Protein AF-A0A966EN50-F1 (afdb_monomer_lite)

Foldseek 3Di:
DDPVVVVCVVCVVLVVQLVVLLVVLVCCVPPVVNNVVSVCSNPPSVVVSVVVVVVVVVVPPPPPVVVVD

Structure (mmCIF, N/CA/C/O backbone):
data_AF-A0A966EN50-F1
#
_entry.id   AF-A0A966EN50-F1
#
loop_
_atom_site.group_PDB
_atom_site.id
_atom_site.type_symbol
_atom_site.label_atom_id
_atom_site.label_alt_id
_atom_site.label_comp_id
_atom_site.label_asym_id
_atom_site.label_entity_id
_atom_site.label_seq_id
_atom_site.pdbx_PDB_ins_code
_atom_site.Cartn_x
_atom_site.Cartn_y
_atom_site.Cartn_z
_atom_site.occupancy
_atom_site.B_iso_or_equiv
_atom_site.auth_seq_id
_atom_site.auth_comp_id
_atom_site.auth_asym_id
_atom_site.auth_atom_id
_atom_site.pdbx_PDB_model_num
ATOM 1 N N . MET A 1 1 ? -32.001 5.069 5.059 1.00 58.34 1 MET A N 1
ATOM 2 C CA . MET A 1 1 ? -30.733 4.507 4.535 1.00 58.34 1 MET A CA 1
ATOM 3 C C . MET A 1 1 ? -30.478 3.173 5.226 1.00 58.34 1 MET A C 1
ATOM 5 O O . MET A 1 1 ? -30.690 3.129 6.433 1.00 58.34 1 MET A O 1
ATOM 9 N N . PRO A 1 2 ? -30.097 2.097 4.514 1.00 60.81 2 PRO A N 1
ATOM 10 C CA . PRO A 1 2 ? -29.923 0.778 5.124 1.00 60.81 2 PRO A CA 1
ATOM 11 C C . PRO A 1 2 ? -28.806 0.806 6.189 1.00 60.81 2 PRO A C 1
ATOM 13 O O . PRO A 1 2 ? -27.731 1.341 5.907 1.00 60.81 2 PRO A O 1
ATOM 16 N N . PRO A 1 3 ? -29.015 0.235 7.390 1.00 60.31 3 PRO A N 1
ATOM 17 C CA . PRO A 1 3 ? -28.084 0.331 8.527 1.00 60.31 3 PRO A CA 1
ATOM 18 C C . PRO A 1 3 ? -26.710 -0.310 8.262 1.00 60.31 3 PRO A C 1
ATOM 20 O O . PRO A 1 3 ? -25.706 0.118 8.823 1.00 60.31 3 PRO A O 1
ATOM 23 N N . ILE A 1 4 ? -26.655 -1.271 7.339 1.00 60.47 4 ILE A N 1
ATOM 24 C CA . ILE A 1 4 ? -25.448 -1.991 6.900 1.00 60.47 4 ILE A CA 1
ATOM 25 C C . ILE A 1 4 ? -24.397 -1.064 6.271 1.00 60.47 4 ILE A C 1
ATOM 27 O O . ILE A 1 4 ? -23.202 -1.254 6.473 1.00 60.47 4 ILE A O 1
ATOM 31 N N . LEU A 1 5 ? -24.825 -0.020 5.550 1.00 56.78 5 LEU A N 1
ATOM 32 C CA . LEU A 1 5 ? -23.905 0.908 4.883 1.00 56.78 5 LEU A CA 1
ATOM 33 C C . LEU A 1 5 ? -23.126 1.776 5.880 1.00 56.78 5 LEU A C 1
ATOM 35 O O . LEU A 1 5 ? -21.997 2.155 5.588 1.00 56.78 5 LEU A O 1
ATOM 39 N N . ARG A 1 6 ? -23.679 2.052 7.070 1.00 56.97 6 ARG A N 1
ATOM 40 C CA . ARG A 1 6 ? -23.054 2.926 8.080 1.00 56.97 6 ARG A CA 1
ATOM 41 C C . ARG A 1 6 ? -21.820 2.296 8.737 1.00 56.97 6 ARG A C 1
ATOM 43 O O . ARG A 1 6 ? -20.913 3.022 9.123 1.00 56.97 6 ARG A O 1
ATOM 50 N N . ALA A 1 7 ? -21.777 0.965 8.821 1.00 57.16 7 ALA A N 1
ATOM 51 C CA . ALA A 1 7 ? -20.664 0.215 9.407 1.00 57.16 7 ALA A CA 1
ATOM 52 C C . ALA A 1 7 ? -19.465 0.059 8.450 1.00 57.16 7 ALA A C 1
ATOM 54 O O . ALA A 1 7 ? -18.325 -0.041 8.897 1.00 57.16 7 ALA A O 1
ATOM 55 N N . VAL A 1 8 ? -19.710 0.073 7.133 1.00 56.66 8 VAL A N 1
ATOM 56 C CA . VAL A 1 8 ? -18.669 -0.099 6.100 1.00 56.66 8 VAL A CA 1
ATOM 57 C C . VAL A 1 8 ? -18.007 1.235 5.720 1.00 56.66 8 VAL A C 1
ATOM 59 O O . VAL A 1 8 ? -16.874 1.255 5.245 1.00 56.66 8 VAL A O 1
ATOM 62 N N . GLN A 1 9 ? -18.669 2.372 5.969 1.00 56.34 9 GLN A N 1
ATOM 63 C CA . GLN A 1 9 ? -18.172 3.707 5.598 1.00 56.34 9 GLN A CA 1
ATOM 64 C C . GLN A 1 9 ? -16.756 4.056 6.100 1.00 56.34 9 GLN A C 1
ATOM 66 O O . GLN A 1 9 ? -15.991 4.583 5.292 1.00 56.34 9 GLN A O 1
ATOM 71 N N . PRO A 1 10 ? -16.347 3.759 7.351 1.00 60.81 10 PRO A N 1
ATOM 72 C CA . PRO A 1 10 ? -14.978 4.047 7.781 1.00 60.81 10 PRO A CA 1
ATOM 73 C C . PRO A 1 10 ? -13.934 3.110 7.154 1.00 60.81 10 PRO A C 1
ATOM 75 O O . PRO A 1 10 ? -12.760 3.454 7.139 1.00 60.81 10 PRO A O 1
ATOM 78 N N . GLN A 1 11 ? -14.331 1.960 6.599 1.00 67.31 11 GLN A N 1
ATOM 79 C CA . GLN A 1 11 ? -13.412 0.962 6.027 1.00 67.31 11 GLN A CA 1
ATOM 80 C C . GLN A 1 11 ? -13.115 1.211 4.542 1.00 67.31 11 GLN A C 1
ATOM 82 O O . GLN A 1 11 ? -12.103 0.756 4.014 1.00 67.31 11 GLN A O 1
ATOM 87 N N . LEU A 1 12 ? -13.981 1.957 3.856 1.00 79.69 12 LEU A N 1
ATOM 88 C CA . LEU A 1 12 ? -13.834 2.252 2.436 1.00 79.69 12 LEU A CA 1
ATOM 89 C C . LEU A 1 12 ? -12.556 3.044 2.082 1.00 79.69 12 LEU A C 1
ATOM 91 O O . LEU A 1 12 ? -11.852 2.608 1.170 1.00 79.69 12 LEU A O 1
ATOM 95 N N . PRO A 1 13 ? -12.191 4.151 2.770 1.00 82.06 13 PRO A N 1
ATOM 96 C CA . PRO A 1 13 ? -10.948 4.866 2.460 1.00 82.06 13 PRO A CA 1
ATOM 97 C C . PRO A 1 13 ? -9.711 4.008 2.739 1.00 82.06 13 PRO A C 1
ATOM 99 O O . PRO A 1 13 ? -8.719 4.107 2.026 1.00 82.06 13 PRO A O 1
ATOM 102 N N . PHE A 1 14 ? -9.811 3.123 3.729 1.00 82.75 14 PHE A N 1
ATOM 103 C CA . PHE A 1 14 ? -8.792 2.155 4.100 1.00 82.75 14 PHE A CA 1
ATOM 104 C C . PHE A 1 14 ? -8.545 1.152 2.943 1.00 82.75 14 PHE A C 1
ATOM 106 O O . PHE A 1 14 ? -7.432 1.000 2.432 1.00 82.75 14 PHE A O 1
ATOM 113 N N . ILE A 1 15 ? -9.607 0.537 2.422 1.00 84.94 15 ILE A N 1
ATOM 114 C CA . ILE A 1 15 ? -9.524 -0.380 1.270 1.00 84.94 15 ILE A CA 1
ATOM 115 C C . ILE A 1 15 ? -8.988 0.332 0.019 1.00 84.94 15 ILE A C 1
ATOM 117 O O . ILE A 1 15 ? -8.119 -0.204 -0.670 1.00 84.94 15 ILE A O 1
ATOM 121 N N . ILE A 1 16 ? -9.473 1.547 -0.263 1.00 89.56 16 ILE A N 1
ATOM 122 C CA . ILE A 1 16 ? -9.023 2.341 -1.414 1.00 89.56 16 ILE A CA 1
ATOM 123 C C . ILE A 1 16 ? -7.535 2.681 -1.287 1.00 89.56 16 ILE A C 1
ATOM 125 O O . ILE A 1 16 ? -6.805 2.542 -2.265 1.00 89.56 16 ILE A O 1
ATOM 129 N N . ALA A 1 17 ? -7.067 3.081 -0.101 1.00 88.62 17 ALA A N 1
ATOM 130 C CA . ALA A 1 17 ? -5.659 3.385 0.138 1.00 88.62 17 ALA A CA 1
ATOM 131 C C . ALA A 1 17 ? -4.763 2.155 -0.076 1.00 88.62 17 ALA A C 1
ATOM 133 O O . ALA A 1 17 ? -3.741 2.251 -0.759 1.00 88.62 17 ALA A O 1
ATOM 134 N N . GLY A 1 18 ? -5.167 0.987 0.438 1.00 90.44 18 GLY A N 1
ATOM 135 C CA . GLY A 1 18 ? -4.449 -0.270 0.209 1.00 90.44 18 GLY A CA 1
ATOM 136 C C . GLY A 1 18 ? -4.398 -0.659 -1.272 1.00 90.44 18 GLY A C 1
ATOM 137 O O . GLY A 1 18 ? -3.337 -1.006 -1.791 1.00 90.44 18 GLY A O 1
ATOM 138 N N . PHE A 1 19 ? -5.520 -0.536 -1.984 1.00 90.50 19 PHE A N 1
ATOM 139 C CA . PHE A 1 19 ? -5.585 -0.856 -3.410 1.00 90.50 19 PHE A CA 1
ATOM 140 C C . PHE A 1 19 ? -4.787 0.130 -4.277 1.00 90.50 19 PHE A C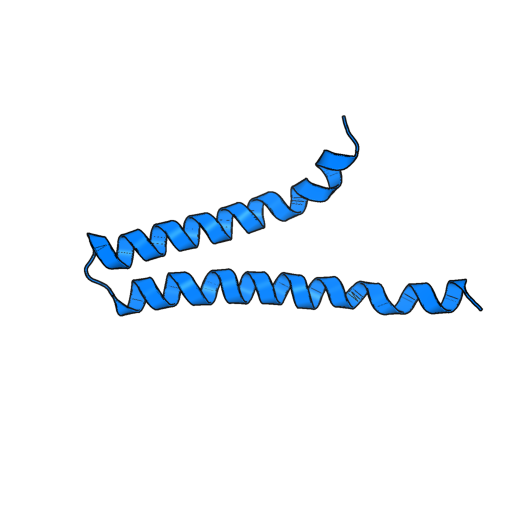 1
ATOM 142 O O . PHE A 1 19 ? -4.065 -0.283 -5.184 1.00 90.50 19 PHE A O 1
ATOM 149 N N . ALA A 1 20 ? -4.853 1.428 -3.979 1.00 93.69 20 ALA A N 1
ATOM 150 C CA . ALA A 1 20 ? -4.061 2.445 -4.666 1.00 93.69 20 ALA A CA 1
ATOM 151 C C . ALA A 1 20 ? -2.555 2.219 -4.463 1.00 93.69 20 ALA A C 1
ATOM 153 O O . ALA A 1 20 ? -1.781 2.327 -5.414 1.00 93.69 20 ALA A O 1
ATOM 154 N N . SER A 1 21 ? -2.142 1.839 -3.250 1.00 92.62 21 SER A N 1
ATOM 155 C CA . SER A 1 21 ? -0.755 1.473 -2.955 1.00 92.62 21 SER A CA 1
ATOM 156 C C . SER A 1 21 ? -0.293 0.247 -3.745 1.00 92.62 21 SER A C 1
ATOM 158 O O 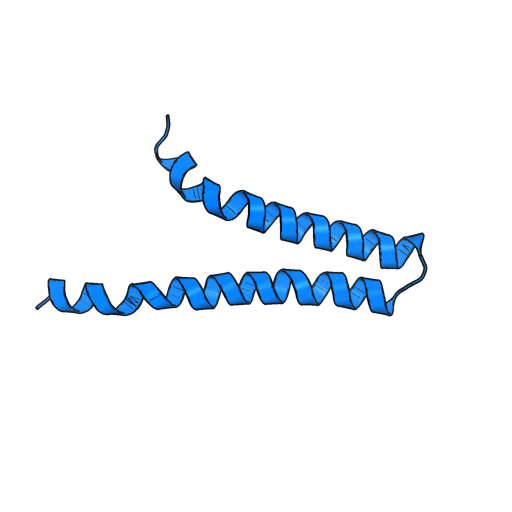. SER A 1 21 ? 0.824 0.246 -4.265 1.00 92.62 21 SER A O 1
ATOM 160 N N . PHE A 1 22 ? -1.155 -0.758 -3.905 1.00 93.06 22 PHE A N 1
ATOM 161 C CA . PHE A 1 22 ? -0.871 -1.917 -4.749 1.00 93.06 22 PHE A CA 1
ATOM 162 C C . PHE A 1 22 ? -0.686 -1.529 -6.224 1.00 93.06 22 PHE A C 1
ATOM 164 O O . PHE A 1 22 ? 0.299 -1.924 -6.845 1.00 93.06 22 PHE A O 1
ATOM 171 N N . LEU A 1 23 ? -1.576 -0.707 -6.787 1.00 94.94 23 LEU A N 1
ATOM 172 C CA . LEU A 1 23 ? -1.431 -0.240 -8.172 1.00 94.94 23 LEU A CA 1
ATOM 173 C C . LEU A 1 23 ? -0.146 0.569 -8.374 1.00 94.94 23 LEU A C 1
ATOM 175 O O . LEU A 1 23 ? 0.539 0.406 -9.383 1.00 94.94 23 LEU A O 1
ATOM 179 N N . PHE A 1 24 ? 0.205 1.409 -7.402 1.00 93.50 24 PHE A N 1
ATOM 180 C CA . PHE A 1 24 ? 1.443 2.178 -7.445 1.00 93.50 24 PHE A CA 1
ATOM 181 C C . PHE A 1 24 ? 2.693 1.287 -7.342 1.00 93.50 24 PHE A C 1
ATOM 183 O O . PHE A 1 24 ? 3.684 1.548 -8.019 1.00 93.50 24 PHE A O 1
ATOM 190 N N . SER A 1 25 ? 2.635 0.196 -6.570 1.00 93.88 25 SER A N 1
ATOM 191 C CA . SER A 1 25 ? 3.684 -0.833 -6.517 1.00 93.88 25 SER A CA 1
ATOM 192 C C . SER A 1 25 ? 3.894 -1.507 -7.875 1.00 93.88 25 SER A C 1
ATOM 194 O O . SER A 1 25 ? 5.025 -1.570 -8.358 1.00 93.88 25 SER A O 1
ATOM 196 N N . VAL A 1 26 ? 2.808 -1.934 -8.528 1.00 93.75 26 VAL A N 1
ATOM 197 C CA . VAL A 1 26 ? 2.852 -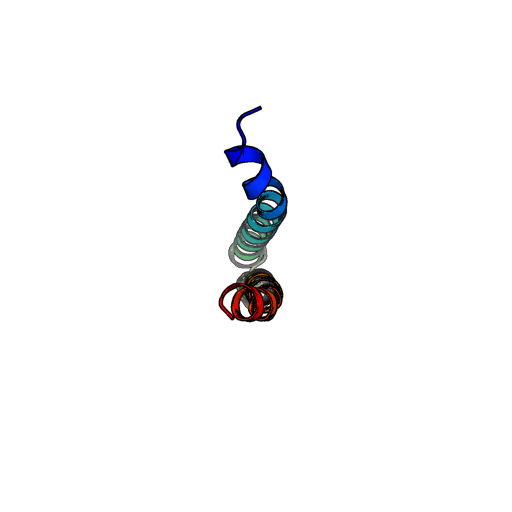2.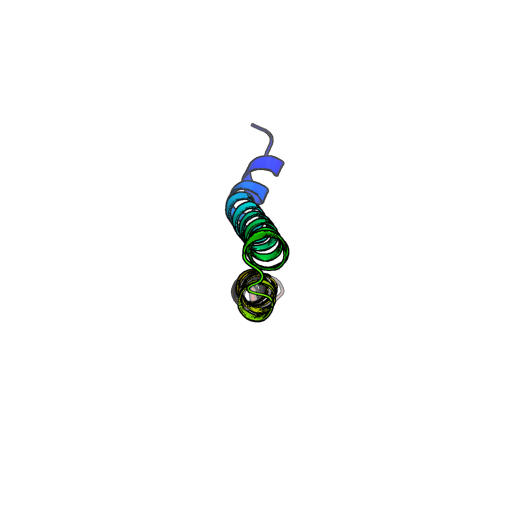525 -9.876 1.00 93.75 26 VAL A CA 1
ATOM 198 C C . VAL A 1 26 ? 3.419 -1.521 -10.884 1.00 93.75 26 VAL A C 1
ATOM 200 O O . VAL A 1 26 ? 4.254 -1.885 -11.709 1.00 93.75 26 VAL A O 1
ATOM 203 N N . TRP A 1 27 ? 3.023 -0.249 -10.798 1.00 94.31 27 TRP A N 1
ATOM 204 C CA . TRP A 1 27 ? 3.551 0.800 -11.669 1.00 94.31 27 TRP A CA 1
ATOM 205 C C . TRP A 1 27 ? 5.055 1.029 -11.464 1.00 94.31 27 TRP A C 1
ATOM 207 O O . TRP A 1 27 ? 5.798 1.038 -12.441 1.00 94.31 27 TRP A O 1
ATOM 217 N N . LEU A 1 28 ? 5.534 1.143 -10.222 1.00 91.19 28 LEU A N 1
ATOM 218 C CA . LEU A 1 28 ? 6.970 1.281 -9.946 1.00 91.19 28 LEU A CA 1
ATOM 219 C C . LEU A 1 28 ? 7.773 0.072 -10.436 1.00 91.19 28 LEU A C 1
ATOM 221 O O . LEU A 1 28 ? 8.826 0.243 -11.042 1.00 91.19 28 LEU A O 1
ATOM 225 N N . TYR A 1 29 ? 7.258 -1.136 -10.206 1.00 91.38 29 TYR A N 1
ATOM 226 C CA . TYR A 1 29 ? 7.952 -2.370 -10.558 1.00 91.38 29 TYR A CA 1
ATOM 227 C C . TYR A 1 29 ? 8.055 -2.577 -12.075 1.00 91.38 29 TYR A C 1
ATOM 229 O O . TYR A 1 29 ? 9.112 -2.960 -12.563 1.00 91.38 29 TYR A O 1
ATOM 237 N N . PHE A 1 30 ? 6.971 -2.331 -12.822 1.00 91.19 30 PHE A N 1
ATOM 238 C CA . PHE A 1 30 ? 6.913 -2.638 -14.258 1.00 91.19 30 PHE A CA 1
ATOM 239 C C . PHE A 1 30 ? 7.155 -1.441 -15.184 1.00 91.19 30 PHE A C 1
ATOM 241 O O . PHE A 1 30 ? 7.538 -1.651 -16.330 1.00 91.19 30 PHE A O 1
ATOM 248 N N . VAL A 1 31 ? 6.898 -0.204 -14.743 1.00 91.81 31 VAL A N 1
ATOM 249 C CA . VAL A 1 31 ? 7.028 0.996 -15.597 1.00 91.81 31 VAL A CA 1
ATOM 250 C C . VAL A 1 31 ? 8.317 1.755 -15.319 1.00 91.81 31 VAL A C 1
ATOM 252 O O . VAL A 1 31 ? 8.911 2.286 -16.251 1.00 91.81 31 VAL A O 1
ATOM 255 N N . GLN A 1 32 ? 8.747 1.815 -14.058 1.00 88.69 32 GLN A N 1
ATOM 256 C CA . GLN A 1 32 ? 9.939 2.570 -13.662 1.00 88.69 32 GLN A CA 1
ATOM 257 C C . GLN A 1 32 ? 11.195 1.705 -13.504 1.00 88.69 32 GLN A C 1
ATOM 259 O O . GLN A 1 32 ? 12.248 2.250 -13.209 1.00 88.69 32 GLN A O 1
ATOM 264 N N . ASP A 1 33 ? 11.101 0.378 -13.673 1.00 89.25 33 ASP A N 1
ATOM 265 C CA . ASP A 1 33 ? 12.192 -0.587 -13.415 1.00 89.25 33 ASP A CA 1
ATOM 266 C C . ASP A 1 33 ? 12.732 -0.543 -11.959 1.00 89.25 33 ASP A C 1
ATOM 268 O O . ASP A 1 33 ? 13.708 -1.197 -11.592 1.00 89.25 33 ASP A O 1
ATOM 272 N N . GLU A 1 34 ? 12.039 0.181 -11.072 1.00 89.44 34 GLU A N 1
ATOM 273 C CA . GLU A 1 34 ? 12.383 0.394 -9.666 1.00 89.44 34 GLU A CA 1
ATOM 274 C C . GLU A 1 34 ? 11.870 -0.773 -8.812 1.00 89.44 34 GLU A C 1
ATOM 276 O O . GLU A 1 34 ? 10.982 -0.643 -7.960 1.00 89.44 34 GLU A O 1
ATOM 281 N N . THR A 1 35 ? 12.431 -1.956 -9.064 1.00 90.12 35 THR A N 1
ATOM 282 C CA . THR A 1 35 ? 11.988 -3.235 -8.483 1.00 90.12 35 THR A CA 1
ATOM 283 C C . THR A 1 35 ? 11.917 -3.216 -6.956 1.00 90.12 35 THR A C 1
ATOM 285 O O . THR A 1 35 ? 10.910 -3.626 -6.374 1.00 90.12 35 THR A O 1
ATOM 288 N N . MET A 1 36 ? 12.952 -2.696 -6.292 1.00 90.88 36 MET A N 1
ATOM 289 C CA . MET A 1 36 ? 12.997 -2.611 -4.830 1.00 90.88 36 MET A CA 1
ATOM 290 C C . MET A 1 36 ? 11.929 -1.656 -4.294 1.00 90.88 36 MET A C 1
ATOM 292 O O . MET A 1 36 ? 11.186 -2.021 -3.382 1.00 90.88 36 MET A O 1
ATOM 296 N N . ALA A 1 37 ? 11.801 -0.460 -4.874 1.00 89.12 37 ALA A N 1
ATOM 297 C CA . ALA A 1 37 ? 10.807 0.515 -4.434 1.00 89.12 37 ALA A CA 1
ATOM 298 C C . ALA A 1 37 ? 9.377 -0.013 -4.632 1.00 89.12 37 ALA A C 1
ATOM 300 O O . ALA A 1 37 ? 8.548 0.119 -3.730 1.00 89.12 37 ALA A O 1
ATOM 301 N N . GLY A 1 38 ? 9.108 -0.678 -5.760 1.00 90.06 38 GLY A N 1
ATOM 302 C CA . GLY A 1 38 ? 7.829 -1.333 -6.029 1.00 90.06 38 GLY A CA 1
ATOM 303 C C . GLY A 1 38 ? 7.482 -2.377 -4.967 1.00 90.06 38 GLY A C 1
ATOM 304 O O . GLY A 1 38 ? 6.399 -2.314 -4.382 1.00 90.06 38 GLY A O 1
ATOM 305 N N . ILE A 1 39 ? 8.411 -3.286 -4.653 1.00 91.25 39 ILE A N 1
ATOM 306 C CA . ILE A 1 39 ? 8.206 -4.332 -3.636 1.00 91.25 39 ILE A CA 1
ATOM 307 C C . ILE A 1 39 ? 7.971 -3.718 -2.256 1.00 91.25 39 ILE A C 1
ATOM 309 O O . ILE A 1 39 ? 7.020 -4.101 -1.572 1.00 91.25 39 ILE A O 1
ATOM 313 N N . PHE A 1 40 ? 8.800 -2.751 -1.850 1.00 92.12 40 PHE A N 1
ATOM 314 C CA . PHE A 1 40 ? 8.638 -2.100 -0.555 1.00 92.12 40 PHE A CA 1
ATOM 315 C C . PHE A 1 40 ? 7.262 -1.447 -0.467 1.00 92.12 40 PHE A C 1
ATOM 317 O O . PHE A 1 40 ? 6.498 -1.794 0.435 1.00 92.12 40 PHE A O 1
ATOM 324 N N . VAL A 1 41 ? 6.909 -0.553 -1.396 1.00 90.88 41 VAL A N 1
ATOM 325 C CA . VAL A 1 41 ? 5.643 0.198 -1.339 1.00 90.88 41 VAL A CA 1
ATOM 326 C C . VAL A 1 41 ? 4.421 -0.717 -1.365 1.00 90.88 41 VAL A C 1
ATOM 328 O O . VAL A 1 41 ? 3.463 -0.457 -0.639 1.00 90.88 41 VAL A O 1
ATOM 331 N N . GLY A 1 42 ? 4.481 -1.818 -2.113 1.00 90.44 42 GLY A N 1
ATOM 332 C CA . GLY A 1 42 ? 3.411 -2.815 -2.146 1.00 90.44 42 GLY A CA 1
ATOM 333 C C . GLY A 1 42 ? 3.251 -3.617 -0.853 1.00 90.44 42 GLY A C 1
ATOM 334 O O . GLY A 1 42 ? 2.170 -4.142 -0.610 1.00 90.44 42 GLY A O 1
ATOM 335 N N . LEU A 1 43 ? 4.287 -3.708 -0.013 1.00 91.12 43 LEU A N 1
ATOM 336 C CA . LEU A 1 43 ? 4.264 -4.484 1.231 1.00 91.12 43 LEU A CA 1
ATOM 337 C C . LEU A 1 43 ? 4.043 -3.619 2.476 1.00 91.12 43 LEU A C 1
ATOM 339 O O . LEU A 1 43 ? 3.227 -3.975 3.329 1.00 91.12 43 LEU A O 1
ATOM 343 N N . TRP A 1 44 ? 4.756 -2.498 2.623 1.00 92.94 44 TRP A N 1
ATOM 344 C CA . TRP A 1 44 ? 4.768 -1.764 3.895 1.00 92.94 44 TRP A CA 1
ATOM 345 C C . TRP A 1 44 ? 3.453 -1.018 4.165 1.00 92.94 44 TRP A C 1
ATOM 347 O O . TRP A 1 44 ? 2.954 -1.063 5.290 1.00 92.94 44 TRP A O 1
ATOM 357 N N . VAL A 1 45 ? 2.838 -0.402 3.148 1.00 90.56 45 VAL A N 1
ATOM 358 C CA . VAL A 1 45 ? 1.571 0.342 3.296 1.00 90.56 45 VAL A CA 1
ATOM 359 C C . VAL A 1 45 ? 0.412 -0.566 3.741 1.00 90.56 45 VAL A C 1
ATOM 361 O O . VAL A 1 45 ? -0.191 -0.271 4.778 1.00 90.56 45 VAL A O 1
ATOM 364 N N . PRO A 1 46 ? 0.099 -1.689 3.057 1.00 87.81 46 PRO A N 1
ATOM 365 C CA . PRO A 1 46 ? -0.958 -2.591 3.520 1.00 87.81 46 PRO A CA 1
ATOM 366 C C . PRO A 1 46 ? -0.627 -3.266 4.861 1.00 87.81 46 PRO A C 1
ATOM 368 O O . PRO A 1 46 ? -1.545 -3.566 5.624 1.00 87.81 46 PRO A O 1
ATOM 371 N N . SER A 1 47 ? 0.656 -3.447 5.203 1.00 90.50 47 SER A N 1
ATOM 372 C CA . SER A 1 47 ? 1.060 -3.997 6.507 1.00 90.50 47 SER A CA 1
ATOM 373 C C . SER A 1 47 ? 0.750 -3.044 7.667 1.00 90.50 47 SER A C 1
ATOM 375 O O . SER A 1 47 ? 0.163 -3.470 8.661 1.00 90.50 47 SER A O 1
ATOM 377 N N . ILE A 1 48 ? 1.072 -1.748 7.541 1.00 90.62 48 ILE A N 1
ATOM 378 C CA . ILE A 1 48 ? 0.723 -0.724 8.550 1.00 90.62 48 ILE A CA 1
ATOM 379 C C . ILE A 1 48 ? -0.789 -0.626 8.710 1.00 90.62 48 ILE A C 1
ATOM 381 O O . ILE A 1 48 ? -1.315 -0.502 9.814 1.00 90.62 48 ILE A O 1
ATOM 385 N N . HIS A 1 49 ? -1.491 -0.706 7.593 1.00 88.25 49 HIS A N 1
ATOM 386 C CA . HIS A 1 49 ? -2.932 -0.647 7.565 1.00 88.25 49 HIS A CA 1
ATOM 387 C C . HIS A 1 49 ? -3.579 -1.838 8.290 1.00 88.25 49 HIS A C 1
ATOM 389 O O . HIS A 1 49 ? -4.451 -1.650 9.141 1.00 88.25 49 HIS A O 1
ATOM 395 N N . SER A 1 50 ? -3.089 -3.056 8.032 1.00 87.00 50 SER A N 1
ATOM 396 C CA . SER A 1 50 ? -3.486 -4.261 8.766 1.00 87.00 50 SER A CA 1
ATOM 397 C C . SER A 1 50 ? -3.142 -4.151 10.254 1.00 87.00 50 SER A C 1
ATOM 399 O O . SER A 1 50 ? -3.960 -4.508 11.101 1.00 87.00 50 SER A O 1
ATOM 401 N N . LEU A 1 51 ? -1.973 -3.609 10.601 1.00 88.69 51 LEU A N 1
ATOM 402 C CA . LEU A 1 51 ? -1.588 -3.381 11.993 1.00 88.69 51 LEU A CA 1
ATOM 403 C C . LEU A 1 51 ? -2.548 -2.409 12.692 1.00 88.69 51 LEU A C 1
ATOM 405 O O . LEU A 1 51 ? -3.008 -2.700 13.792 1.00 88.69 51 LEU A O 1
ATOM 409 N N . GLY A 1 52 ? -2.909 -1.301 12.041 1.00 86.25 52 GLY A N 1
ATOM 410 C CA . GLY A 1 52 ? -3.891 -0.347 12.556 1.00 86.25 52 GLY A CA 1
ATOM 411 C C . GLY A 1 52 ? -5.233 -1.009 12.869 1.00 86.25 52 GLY A C 1
ATOM 412 O O . GLY A 1 52 ? -5.788 -0.789 13.943 1.00 86.25 52 GLY A O 1
ATOM 413 N N . THR A 1 53 ? -5.720 -1.893 11.990 1.00 84.31 53 THR A N 1
ATOM 414 C CA . THR A 1 53 ? -6.962 -2.642 12.258 1.00 84.31 53 THR A CA 1
ATOM 415 C C . THR A 1 53 ? -6.848 -3.587 13.453 1.00 84.31 53 THR A C 1
ATOM 417 O O . THR A 1 53 ? -7.798 -3.696 14.229 1.00 84.31 53 THR A O 1
ATOM 420 N N . LEU A 1 54 ? -5.690 -4.229 13.640 1.00 85.06 54 LEU A N 1
ATOM 421 C CA . LEU A 1 54 ? -5.451 -5.135 14.764 1.00 85.06 54 LEU A CA 1
ATOM 422 C C . LEU A 1 54 ? -5.388 -4.372 16.089 1.00 85.06 54 LEU A C 1
ATOM 424 O O . LEU A 1 54 ? -6.048 -4.769 17.045 1.00 85.06 54 LEU A O 1
ATOM 428 N N . VAL A 1 55 ? -4.651 -3.259 16.132 1.00 87.25 55 VAL A N 1
ATOM 429 C CA . VAL A 1 55 ? -4.523 -2.417 17.331 1.00 87.25 55 VAL A CA 1
ATOM 430 C C . VAL A 1 55 ? -5.877 -1.834 17.738 1.00 87.25 55 VAL A C 1
ATOM 432 O O . VAL A 1 55 ? -6.248 -1.915 18.904 1.00 87.25 55 VAL A O 1
ATOM 435 N N . LEU A 1 56 ? -6.647 -1.298 16.785 1.00 80.19 56 LEU A N 1
ATOM 436 C CA . LEU A 1 56 ? -7.948 -0.687 17.078 1.00 80.19 56 LEU A CA 1
ATOM 437 C C . LEU A 1 56 ? -9.001 -1.719 17.512 1.00 80.19 56 LEU A C 1
ATOM 439 O O . LEU A 1 56 ? -9.796 -1.427 18.403 1.00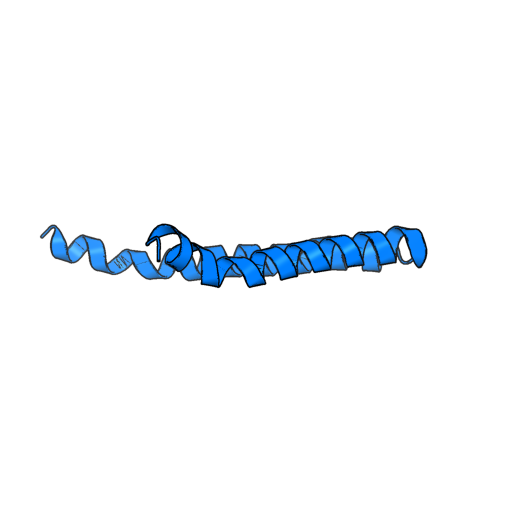 80.19 56 LEU A O 1
ATOM 443 N N . THR A 1 57 ? -8.970 -2.935 16.953 1.00 79.06 57 THR A N 1
ATOM 444 C CA . THR A 1 57 ? -9.892 -4.031 17.320 1.00 79.06 57 THR A CA 1
ATOM 445 C C . THR A 1 57 ? -9.684 -4.520 18.758 1.00 79.06 57 THR A C 1
ATOM 447 O O . THR A 1 57 ? -10.622 -4.994 19.394 1.00 79.06 57 THR A O 1
ATOM 450 N N . GLN A 1 58 ? -8.471 -4.410 19.308 1.00 68.44 58 GLN A N 1
ATOM 451 C CA . GLN A 1 58 ? -8.166 -4.884 20.666 1.00 68.44 58 GLN A CA 1
ATOM 452 C C . GLN A 1 58 ? -8.709 -3.971 21.778 1.00 68.44 58 GLN A C 1
ATOM 454 O O . GLN A 1 58 ? -8.827 -4.404 22.925 1.00 68.44 58 GLN A O 1
ATOM 459 N N . THR A 1 59 ? -9.076 -2.730 21.455 1.00 59.44 59 THR A N 1
ATOM 460 C CA . THR A 1 59 ? -9.538 -1.730 22.432 1.00 59.44 59 THR A CA 1
ATOM 461 C C . THR A 1 59 ? -10.946 -1.996 22.986 1.00 59.44 59 THR A C 1
ATOM 463 O O . THR A 1 59 ? -11.275 -1.496 24.058 1.00 59.44 59 THR A O 1
ATOM 466 N N . ASP A 1 60 ? -11.754 -2.834 22.326 1.00 59.00 60 ASP A N 1
ATOM 467 C CA . ASP A 1 60 ? -13.141 -3.131 22.731 1.00 59.00 60 ASP A CA 1
ATOM 468 C C . ASP A 1 60 ? -13.267 -4.286 23.754 1.00 59.00 60 ASP A C 1
ATOM 470 O O . ASP A 1 60 ? -14.368 -4.660 24.166 1.00 59.00 60 ASP A O 1
ATOM 474 N N . ALA A 1 61 ? -12.150 -4.872 24.198 1.00 60.69 61 ALA A N 1
ATOM 475 C CA . ALA A 1 61 ? -12.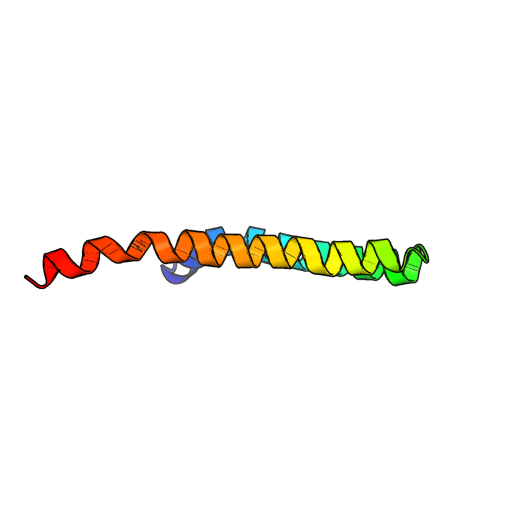143 -6.061 25.053 1.00 60.69 61 ALA A CA 1
ATOM 476 C C . ALA A 1 61 ? -12.538 -5.883 26.547 1.00 60.69 61 ALA A C 1
ATOM 478 O O . ALA A 1 61 ? -12.953 -6.887 27.136 1.00 60.69 61 ALA A O 1
ATOM 479 N N . PRO A 1 62 ? -12.448 -4.710 27.219 1.00 55.03 62 PRO A N 1
ATOM 480 C CA . PRO A 1 62 ? -12.638 -4.676 28.674 1.00 55.03 62 PRO A CA 1
ATOM 481 C C . PRO A 1 62 ? -14.081 -4.437 29.160 1.00 55.03 62 PRO A C 1
ATOM 483 O O . PRO A 1 62 ? -14.361 -4.737 30.313 1.00 55.03 62 PRO A O 1
ATOM 486 N N . ALA A 1 63 ? -15.023 -3.970 28.331 1.00 57.84 63 ALA A N 1
ATOM 487 C CA . ALA A 1 63 ? -16.370 -3.599 28.807 1.00 57.84 63 ALA A CA 1
ATOM 488 C C . ALA A 1 63 ? -17.375 -4.769 28.913 1.00 57.84 63 ALA A C 1
ATOM 490 O O . ALA A 1 63 ? -18.393 -4.652 29.590 1.00 57.84 63 ALA A O 1
ATOM 491 N N . ARG A 1 64 ? -17.111 -5.909 28.257 1.00 57.81 64 ARG A N 1
ATOM 492 C CA . ARG A 1 64 ? -18.045 -7.053 28.224 1.00 57.81 64 ARG A CA 1
ATOM 493 C C . ARG A 1 64 ? -18.073 -7.855 29.531 1.00 57.81 64 ARG A C 1
ATOM 495 O O . ARG A 1 64 ? -19.109 -8.409 29.867 1.00 57.81 64 ARG A O 1
ATOM 502 N N . ARG A 1 65 ? -16.966 -7.897 30.282 1.00 60.53 65 ARG A N 1
ATOM 503 C CA . ARG A 1 65 ? -16.870 -8.723 31.502 1.00 60.53 65 ARG A CA 1
ATOM 504 C C . ARG A 1 65 ? -17.623 -8.156 32.705 1.00 60.53 65 ARG A C 1
ATOM 506 O O . ARG A 1 65 ? -17.950 -8.916 33.602 1.00 60.53 65 ARG A O 1
ATOM 513 N N . GLU A 1 66 ? -17.898 -6.855 32.728 1.00 59.59 66 GLU A N 1
ATOM 514 C CA . GLU A 1 66 ? -18.588 -6.201 33.852 1.00 59.59 66 GLU A CA 1
ATOM 515 C C . GLU A 1 66 ? -20.116 -6.215 33.705 1.00 59.59 66 GLU A C 1
ATOM 517 O O . GLU A 1 66 ? -20.835 -5.911 34.644 1.00 59.59 66 GLU A O 1
ATOM 522 N N . GLN A 1 67 ? -20.625 -6.597 32.529 1.00 58.22 67 GLN A N 1
ATOM 523 C CA . GLN A 1 67 ? -22.062 -6.757 32.274 1.00 58.22 67 GLN A CA 1
ATOM 524 C C . GLN A 1 67 ? -22.554 -8.193 32.519 1.00 58.22 67 GLN A C 1
ATOM 526 O O . GLN A 1 67 ? -23.757 -8.436 32.518 1.00 58.22 67 GLN A O 1
ATOM 531 N N . GLU A 1 68 ? -21.632 -9.141 32.707 1.00 58.47 68 GLU A N 1
ATOM 532 C CA . GLU A 1 68 ? -21.910 -10.561 32.970 1.00 58.47 68 GLU A CA 1
ATOM 533 C C . GLU A 1 68 ? -21.707 -10.942 34.456 1.00 58.47 68 GLU A C 1
ATOM 535 O O . GLU A 1 68 ? -21.829 -12.120 34.797 1.00 58.47 68 GLU A O 1
ATOM 540 N N . ALA A 1 69 ? -21.409 -9.967 35.328 1.00 50.66 69 ALA A N 1
ATOM 541 C CA . ALA A 1 69 ? -21.231 -10.116 36.779 1.00 50.66 69 ALA A CA 1
ATOM 542 C C . ALA A 1 69 ? -22.338 -9.383 37.551 1.00 50.66 69 ALA A C 1
ATOM 544 O O . ALA A 1 69 ? -22.756 -9.915 38.605 1.00 50.66 69 ALA A O 1
#

pLDDT: mean 79.18, std 14.73, range [50.66, 94.94]

Sequence (69 aa):
MPPILRAVQPQLPFIIAGFASFLFSVWLYFVQDETMAGIFVGLWVPSIHSLGTLVLTQTDAPARREQEA

Radius of gyration: 17.82 Å; chains: 1; bounding box: 44×15×52 Å

Secondary structure (DSSP, 8-state):
--HHHHHHTTTHHHHHHHHHHHHHHHHHHHHS--HHHHHHHHHHHHHHHHHHHHHHHGGGSSSSTTS--